Protein AF-A0A2U3JXY4-F1 (afdb_monomer)

Sequence (87 aa):
MRDVRTAWLSSNTAFRRAGVAAELAKEADLGLSLAHSRYQLGLGSIVELSQAQLQQTDAAICCVNAQPAANFPLTPPVELDDTTPFH

pLDDT: mean 83.93, std 17.93, range [45.28, 98.75]

Secondary structure (DSSP, 8-state):
-HHHHHHHHHHHHHHHHHHHHHHHHHHHHHHHHHHHHHHHTTSS-HHHHHHHHHHHHHHHHHHHHHPPPTTS--SPPP---------

Nearest PDB structures (foldseek):
  2wmz-assembly1_B  TM=8.459E-01  e=1.006E+00  Escherichia coli 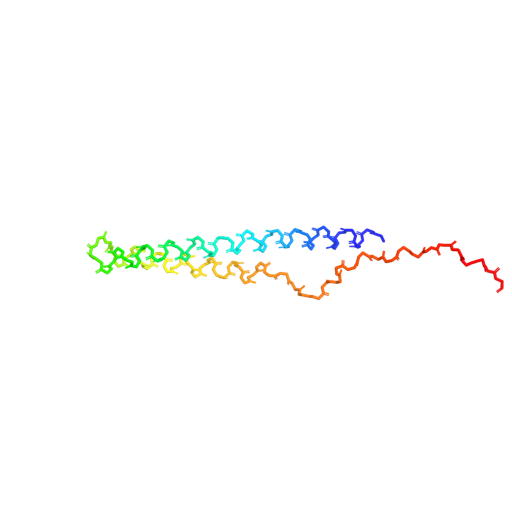K-12
  5c21-assembly1_A  TM=9.747E-01  e=2.252E+00  Escherichia coli
  5c21-assembly1_B  TM=9.722E-01  e=3.268E+00  Escherichia coli
  5c22-assembly3_C  TM=9.701E-01  e=5.712E+00  Escherichia coli
  5c22-assembly4_D  TM=9.567E-01  e=5.712E+00  Escherichia coli

Solvent-accessible surface area (backbone atoms only — not comparable to full-atom values): 4951 Å² total; per-residue (Å²): 117,70,66,62,55,53,50,51,54,51,50,55,51,33,52,53,47,23,55,52,26,46,52,47,27,52,52,25,47,53,50,28,51,51,34,47,54,29,37,77,72,69,75,40,50,73,66,55,33,52,51,28,51,48,47,27,51,53,25,46,52,48,23,63,73,29,54,66,75,90,81,65,79,87,66,74,79,79,79,80,76,92,76,76,79,92,126

Mean predicted aligned error: 9.89 Å

Foldseek 3Di:
DVVLVVVVVVVVVLVVQLVVLVVQLVVLVVLLVVQVVCVVVVNHDPVSNVVSVVSNVVSVVSNVVSDDDPPDDPDDPDPPDPPDDDD

Radius of gyration: 22.54 Å; Cα contacts (8 Å, |Δi|>4): 49; chains: 1; bounding box: 42×16×76 Å

Structure (mmCIF, N/CA/C/O backbone):
data_AF-A0A2U3JXY4-F1
#
_entry.id   AF-A0A2U3JXY4-F1
#
loop_
_atom_site.group_PDB
_atom_site.id
_atom_site.type_symbol
_atom_site.label_atom_id
_atom_site.label_alt_id
_atom_site.label_comp_id
_atom_site.label_asym_id
_atom_site.label_entity_id
_atom_site.label_seq_id
_atom_site.pdbx_PDB_ins_code
_atom_site.Cartn_x
_atom_site.Cartn_y
_atom_site.Cartn_z
_atom_site.occupancy
_atom_site.B_iso_or_equiv
_atom_site.auth_seq_id
_atom_site.auth_comp_id
_atom_site.auth_asym_id
_atom_site.auth_atom_id
_atom_site.pdbx_PDB_model_num
ATOM 1 N N . MET A 1 1 ? 23.882 -2.921 -34.960 1.00 62.41 1 MET A N 1
ATOM 2 C CA . MET A 1 1 ? 22.669 -3.776 -34.903 1.00 62.41 1 MET A CA 1
ATOM 3 C C . MET A 1 1 ? 22.381 -4.371 -33.513 1.00 62.41 1 MET A C 1
ATOM 5 O O . MET A 1 1 ? 21.258 -4.233 -33.045 1.00 62.41 1 MET A O 1
ATOM 9 N N . ARG A 1 2 ? 23.342 -5.028 -32.833 1.00 72.94 2 ARG A N 1
ATOM 10 C CA . ARG A 1 2 ? 23.133 -5.657 -31.504 1.00 72.94 2 ARG A CA 1
ATOM 11 C C . ARG A 1 2 ? 22.715 -4.668 -30.405 1.00 72.94 2 ARG A C 1
ATOM 13 O O . ARG A 1 2 ? 21.786 -4.974 -29.670 1.00 72.94 2 ARG A O 1
ATOM 20 N N . ASP A 1 3 ? 23.349 -3.499 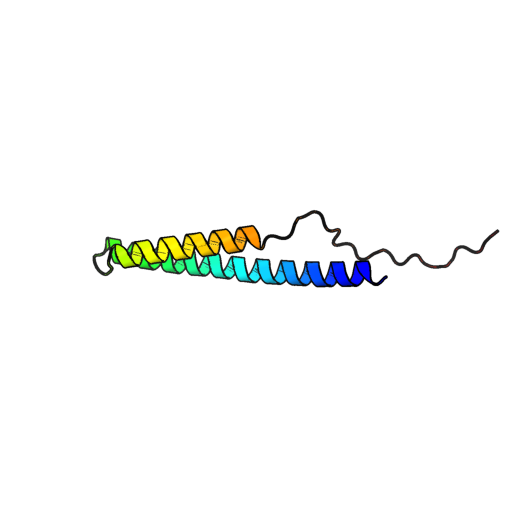-30.361 1.00 75.31 3 ASP A N 1
ATOM 21 C CA . ASP A 1 3 ? 23.140 -2.474 -29.325 1.00 75.31 3 ASP A CA 1
ATOM 22 C C . ASP A 1 3 ? 21.701 -1.916 -29.307 1.00 75.31 3 ASP A C 1
ATOM 24 O O . ASP A 1 3 ? 21.030 -1.882 -28.280 1.00 75.31 3 ASP A O 1
ATOM 28 N N . VAL A 1 4 ? 21.149 -1.621 -30.488 1.00 74.12 4 VAL A N 1
ATOM 29 C CA . VAL A 1 4 ? 19.766 -1.134 -30.639 1.00 74.12 4 VAL A CA 1
ATOM 30 C C . VAL A 1 4 ? 18.747 -2.180 -30.186 1.00 74.12 4 VAL A C 1
ATOM 32 O O . VAL A 1 4 ? 17.777 -1.856 -29.505 1.00 74.12 4 VAL A O 1
ATOM 35 N N . ARG A 1 5 ? 18.977 -3.458 -30.513 1.00 73.56 5 ARG A N 1
ATOM 36 C CA . ARG A 1 5 ? 18.093 -4.555 -30.094 1.00 73.56 5 ARG A CA 1
ATOM 37 C C . ARG A 1 5 ? 18.127 -4.749 -28.580 1.00 73.56 5 ARG A C 1
ATOM 39 O O . ARG A 1 5 ? 17.080 -4.948 -27.970 1.00 73.56 5 ARG A O 1
ATOM 46 N N . THR A 1 6 ? 19.309 -4.666 -27.970 1.00 80.38 6 THR A N 1
ATOM 47 C CA . THR A 1 6 ? 19.451 -4.732 -26.511 1.00 80.38 6 THR A CA 1
ATOM 48 C C . THR A 1 6 ? 18.829 -3.521 -25.824 1.00 80.38 6 THR A C 1
ATOM 50 O O . THR A 1 6 ? 18.146 -3.688 -24.815 1.00 80.38 6 THR A O 1
ATOM 53 N N . ALA A 1 7 ? 18.979 -2.328 -26.396 1.00 75.00 7 ALA A N 1
ATOM 54 C CA . ALA A 1 7 ? 18.380 -1.107 -25.880 1.00 75.00 7 ALA A CA 1
ATOM 55 C C . ALA A 1 7 ? 16.842 -1.143 -25.957 1.00 75.00 7 ALA A C 1
ATOM 57 O O . ALA A 1 7 ? 16.174 -0.828 -24.973 1.00 75.00 7 ALA A O 1
ATOM 58 N N . TRP A 1 8 ? 16.270 -1.632 -27.063 1.00 78.44 8 TRP A N 1
ATOM 59 C CA . TRP A 1 8 ? 14.821 -1.812 -27.213 1.00 78.44 8 TRP A CA 1
ATOM 60 C C . TRP A 1 8 ? 14.246 -2.833 -26.218 1.00 78.44 8 TRP A C 1
ATOM 62 O O . TRP A 1 8 ? 13.252 -2.552 -25.550 1.00 78.44 8 TRP A O 1
ATOM 72 N N . LEU A 1 9 ? 14.895 -3.993 -26.057 1.00 82.88 9 LEU A N 1
ATOM 73 C CA . LEU A 1 9 ? 14.476 -5.017 -25.087 1.00 82.88 9 LEU A CA 1
ATOM 74 C C . LEU A 1 9 ? 14.558 -4.511 -23.638 1.00 82.88 9 LEU A C 1
ATOM 76 O O . LEU A 1 9 ? 13.655 -4.769 -22.836 1.00 82.88 9 LEU A O 1
ATOM 80 N N . SER A 1 10 ? 15.621 -3.775 -23.305 1.00 82.12 10 SER A N 1
ATOM 81 C CA . SER A 1 10 ? 15.793 -3.150 -21.990 1.00 82.12 10 SER A CA 1
ATOM 82 C C . SER A 1 10 ? 14.697 -2.115 -21.719 1.00 82.12 10 SER A C 1
ATOM 84 O O . SER A 1 10 ? 14.052 -2.157 -20.672 1.00 82.12 10 SER A O 1
ATOM 86 N N . SER A 1 11 ? 14.407 -1.257 -22.701 1.00 79.88 11 SER A N 1
ATOM 87 C CA . SER A 1 11 ? 13.353 -0.243 -22.614 1.00 79.88 11 SER A CA 1
ATOM 88 C C . SER A 1 11 ? 11.965 -0.874 -22.445 1.00 79.88 11 SER A C 1
ATOM 90 O O . SER A 1 11 ? 11.236 -0.522 -21.519 1.00 79.88 11 SER A O 1
ATOM 92 N N . ASN A 1 12 ? 11.622 -1.894 -23.242 1.00 85.19 12 ASN A N 1
ATOM 93 C CA . ASN A 1 12 ? 10.362 -2.629 -23.090 1.00 85.19 12 ASN A CA 1
ATOM 94 C C . ASN A 1 12 ? 10.226 -3.263 -21.693 1.00 85.19 12 ASN A C 1
ATOM 96 O O . ASN A 1 12 ? 9.167 -3.194 -21.067 1.00 85.19 12 ASN A O 1
ATOM 100 N N . THR A 1 13 ? 11.316 -3.831 -21.171 1.00 87.19 13 THR A N 1
ATOM 101 C CA . THR A 1 13 ? 11.352 -4.396 -19.816 1.00 87.19 13 THR A CA 1
ATOM 102 C C . THR A 1 13 ? 11.153 -3.317 -18.749 1.00 87.19 13 THR A C 1
ATOM 104 O O . THR A 1 13 ? 10.413 -3.544 -17.791 1.00 87.19 13 THR A O 1
ATOM 107 N N . ALA A 1 14 ? 11.764 -2.142 -18.916 1.00 85.81 14 ALA A N 1
ATOM 108 C CA . ALA A 1 14 ? 11.598 -1.009 -18.009 1.00 85.81 14 ALA A CA 1
ATOM 109 C C . ALA A 1 14 ? 10.145 -0.509 -17.984 1.00 85.81 14 ALA A C 1
ATOM 111 O O . ALA A 1 14 ? 9.570 -0.391 -16.906 1.00 85.81 14 ALA A O 1
ATOM 112 N N . PHE A 1 15 ? 9.504 -0.333 -19.146 1.00 87.69 15 PHE A N 1
ATOM 113 C CA . PHE A 1 15 ? 8.087 0.048 -19.221 1.00 87.69 15 PHE A CA 1
ATOM 114 C C . PHE A 1 15 ? 7.163 -0.965 -18.538 1.00 87.69 15 PHE A C 1
ATOM 116 O O . PHE A 1 15 ? 6.245 -0.579 -17.816 1.00 87.69 15 PHE A O 1
ATOM 123 N N . ARG A 1 16 ? 7.418 -2.269 -18.706 1.00 91.00 16 ARG A N 1
ATOM 124 C CA . ARG A 1 16 ? 6.644 -3.312 -18.014 1.00 91.00 16 ARG A CA 1
ATOM 125 C C . ARG A 1 16 ? 6.802 -3.229 -16.496 1.00 91.00 16 ARG A C 1
ATOM 127 O O . ARG A 1 16 ? 5.810 -3.334 -15.782 1.00 91.00 16 ARG A O 1
ATOM 134 N N . ARG A 1 17 ? 8.027 -3.024 -16.001 1.00 91.62 17 ARG A N 1
ATOM 135 C CA . ARG A 1 17 ? 8.290 -2.841 -14.563 1.00 91.62 17 ARG A CA 1
ATOM 136 C C . ARG A 1 17 ? 7.602 -1.592 -14.018 1.00 91.62 17 ARG A C 1
ATOM 138 O O . ARG A 1 17 ? 7.001 -1.675 -12.954 1.00 91.62 17 ARG A O 1
ATOM 145 N N . ALA A 1 18 ? 7.631 -0.488 -14.762 1.00 92.25 18 ALA A N 1
ATOM 146 C CA . ALA A 1 18 ? 6.932 0.743 -14.402 1.00 92.25 18 ALA A CA 1
ATOM 147 C C . ALA A 1 18 ? 5.420 0.526 -14.268 1.00 92.25 18 ALA A C 1
ATOM 149 O O . ALA A 1 18 ? 4.829 0.945 -13.280 1.00 92.25 18 ALA A O 1
ATOM 150 N N . GLY A 1 19 ? 4.804 -0.190 -15.217 1.00 93.88 19 GLY A N 1
ATOM 151 C CA . GLY A 1 19 ? 3.379 -0.525 -15.152 1.00 93.88 19 GLY A CA 1
ATOM 152 C C . GLY A 1 19 ? 3.014 -1.358 -13.919 1.00 93.88 19 GLY A C 1
ATOM 153 O O . GLY A 1 19 ? 2.045 -1.051 -13.233 1.00 93.88 19 GLY A O 1
ATOM 154 N N . VAL A 1 20 ? 3.821 -2.371 -13.588 1.00 96.44 20 VAL A N 1
ATOM 155 C CA . VAL A 1 20 ? 3.606 -3.192 -12.382 1.00 96.44 20 VAL A CA 1
ATOM 156 C C . VAL A 1 20 ? 3.788 -2.373 -11.102 1.00 96.44 20 VAL A C 1
ATOM 158 O O . VAL A 1 20 ? 2.989 -2.501 -10.179 1.00 96.44 20 VAL A O 1
ATOM 161 N N . ALA A 1 21 ? 4.809 -1.516 -11.041 1.00 95.69 21 ALA A N 1
ATOM 162 C CA . ALA A 1 21 ? 5.055 -0.665 -9.880 1.00 95.69 21 ALA A CA 1
ATOM 163 C C . ALA A 1 21 ? 3.946 0.385 -9.682 1.00 95.69 21 ALA A C 1
ATOM 165 O O . ALA A 1 21 ? 3.594 0.698 -8.546 1.00 95.69 21 ALA A O 1
ATOM 166 N N . ALA A 1 22 ? 3.355 0.883 -10.772 1.00 96.44 22 ALA A N 1
ATOM 167 C CA . ALA A 1 22 ? 2.201 1.773 -10.715 1.00 96.44 22 ALA A CA 1
ATOM 168 C C . ALA A 1 22 ? 0.955 1.071 -10.149 1.00 96.44 22 ALA A C 1
ATOM 170 O O . ALA A 1 22 ? 0.290 1.637 -9.282 1.00 96.44 22 ALA A O 1
ATOM 171 N N . GLU A 1 23 ? 0.661 -0.165 -10.573 1.00 97.81 23 GLU A N 1
ATOM 172 C CA . GLU A 1 23 ? -0.470 -0.915 -10.004 1.00 97.81 23 GLU A CA 1
ATOM 173 C C . GLU A 1 23 ? -0.229 -1.250 -8.526 1.00 97.81 23 GLU A C 1
ATOM 175 O O . GLU A 1 23 ? -1.129 -1.093 -7.708 1.00 97.81 23 GLU A O 1
ATOM 180 N N . LEU A 1 24 ? 1.004 -1.609 -8.151 1.00 97.75 24 LEU A N 1
ATOM 181 C CA . LEU A 1 24 ? 1.365 -1.828 -6.747 1.00 97.75 24 LEU A CA 1
ATOM 182 C C . LEU A 1 24 ? 1.119 -0.577 -5.888 1.00 97.75 24 LEU A C 1
ATOM 184 O O . LEU A 1 24 ? 0.566 -0.685 -4.796 1.00 97.75 24 LEU A O 1
ATOM 188 N N . ALA A 1 25 ? 1.505 0.607 -6.375 1.00 97.94 25 ALA A N 1
ATOM 189 C CA . ALA A 1 25 ? 1.271 1.866 -5.668 1.00 97.94 25 ALA A CA 1
ATOM 190 C C . ALA A 1 25 ? -0.224 2.161 -5.483 1.00 97.94 25 ALA A C 1
ATOM 192 O O . ALA A 1 25 ? -0.634 2.618 -4.418 1.00 97.94 25 ALA A O 1
ATOM 193 N N . LYS A 1 26 ? -1.044 1.852 -6.490 1.00 98.31 26 LYS A N 1
ATOM 194 C CA . LYS A 1 26 ? -2.500 2.007 -6.429 1.00 98.31 26 LYS A CA 1
ATOM 195 C C . LYS A 1 26 ? -3.147 1.044 -5.429 1.00 98.31 26 LYS A C 1
ATOM 197 O O . LYS A 1 26 ? -4.000 1.461 -4.654 1.00 98.31 26 LYS A O 1
ATOM 202 N N . GLU A 1 27 ? -2.729 -0.219 -5.401 1.00 98.50 27 GLU A N 1
ATOM 203 C CA . GLU A 1 27 ? -3.228 -1.188 -4.414 1.00 98.50 27 GLU A CA 1
ATOM 204 C C . GLU A 1 27 ? -2.817 -0.811 -2.984 1.00 98.50 27 GLU A C 1
ATOM 206 O O . GLU A 1 27 ? -3.613 -0.922 -2.050 1.00 98.50 27 GLU A O 1
ATOM 211 N N . ALA A 1 28 ? -1.599 -0.294 -2.800 1.00 98.50 28 ALA A N 1
ATOM 212 C CA . ALA A 1 28 ? -1.153 0.201 -1.502 1.00 98.50 28 ALA A CA 1
ATOM 213 C C . ALA A 1 28 ? -1.970 1.423 -1.030 1.00 98.50 28 ALA A C 1
ATOM 215 O O . ALA A 1 28 ? -2.263 1.537 0.160 1.00 98.50 28 ALA A O 1
ATOM 216 N N . ASP A 1 29 ? -2.393 2.297 -1.948 1.00 98.56 29 ASP A N 1
ATOM 217 C CA . ASP A 1 29 ? -3.289 3.426 -1.655 1.00 98.56 29 ASP A CA 1
ATOM 218 C C . ASP A 1 29 ? -4.699 2.967 -1.235 1.00 98.56 29 ASP A C 1
ATOM 220 O O . ASP A 1 29 ? -5.269 3.473 -0.261 1.00 98.56 29 ASP A O 1
ATOM 224 N N . LEU A 1 30 ? -5.238 1.938 -1.899 1.00 98.62 30 LEU A N 1
ATOM 225 C CA . LEU A 1 30 ? -6.497 1.299 -1.502 1.00 98.62 30 LEU A CA 1
ATOM 226 C C . LEU A 1 30 ? -6.392 0.669 -0.105 1.00 98.62 30 LEU A C 1
ATOM 228 O O . LEU A 1 30 ? -7.262 0.886 0.743 1.00 98.62 30 LEU A O 1
ATOM 232 N N . GLY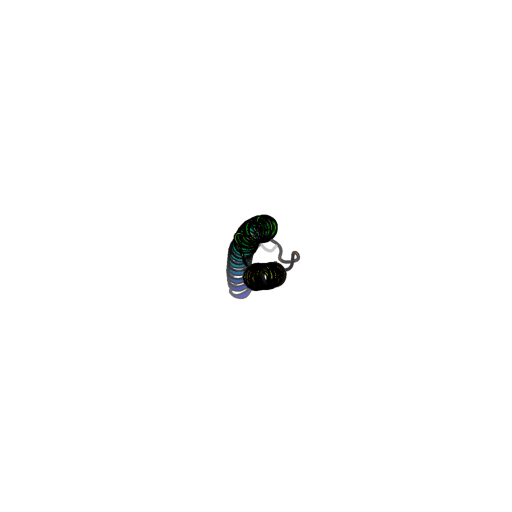 A 1 31 ? -5.312 -0.070 0.163 1.00 98.50 31 GLY A N 1
ATOM 233 C CA . GLY A 1 31 ? -5.046 -0.672 1.471 1.00 98.50 31 GLY A CA 1
ATOM 234 C C . GLY A 1 31 ? -4.916 0.371 2.584 1.00 98.50 31 GLY A C 1
ATOM 235 O O . GLY A 1 31 ? -5.522 0.223 3.648 1.00 98.50 31 GLY A O 1
ATOM 236 N N . LEU A 1 32 ? -4.198 1.466 2.319 1.00 98.75 32 LEU A N 1
ATOM 237 C CA . LEU A 1 32 ? -4.091 2.600 3.233 1.00 98.75 32 LEU A CA 1
ATOM 238 C C . LEU A 1 32 ? -5.453 3.241 3.505 1.00 98.75 32 LEU A C 1
ATOM 240 O O . LEU A 1 32 ? -5.786 3.493 4.663 1.00 98.75 32 LEU A O 1
ATOM 244 N N . SER A 1 33 ? -6.259 3.456 2.466 1.00 98.69 33 SER A N 1
ATOM 245 C CA . SER A 1 33 ? -7.602 4.024 2.601 1.00 98.69 33 SER A CA 1
ATOM 246 C C . SER A 1 33 ? -8.490 3.163 3.504 1.00 98.69 33 SER A C 1
ATOM 248 O O . SER A 1 33 ? -9.141 3.683 4.413 1.00 98.69 33 SER A O 1
ATOM 250 N N . LEU A 1 34 ? -8.460 1.838 3.329 1.00 98.50 34 LEU A N 1
ATOM 251 C CA . LEU A 1 34 ? -9.192 0.900 4.184 1.00 98.50 34 LEU A CA 1
ATOM 252 C C . LEU A 1 34 ? -8.698 0.931 5.636 1.00 98.50 34 LEU A C 1
ATOM 254 O O . LEU A 1 34 ? -9.511 1.042 6.558 1.00 98.50 34 LEU A O 1
ATOM 258 N N . ALA A 1 35 ? -7.382 0.862 5.856 1.00 98.69 35 ALA A N 1
ATOM 259 C CA . ALA A 1 35 ? -6.790 0.914 7.194 1.00 98.69 35 ALA A CA 1
ATOM 260 C C . ALA A 1 35 ? -7.133 2.229 7.911 1.00 98.69 35 ALA A C 1
ATOM 262 O O . ALA A 1 35 ? -7.485 2.231 9.093 1.00 98.69 35 ALA A O 1
ATOM 263 N N . HIS A 1 36 ? -7.108 3.343 7.179 1.00 98.62 36 HIS A N 1
ATOM 264 C CA . HIS A 1 36 ? -7.488 4.653 7.683 1.00 98.62 36 HIS A CA 1
ATOM 265 C C . HIS A 1 36 ? -8.965 4.703 8.096 1.00 98.62 36 HIS A C 1
ATOM 267 O O . HIS A 1 36 ? -9.265 5.108 9.220 1.00 98.62 36 HIS A O 1
ATOM 273 N N . SER A 1 37 ? -9.890 4.218 7.258 1.00 98.62 37 SER A N 1
ATOM 274 C CA . SER A 1 37 ? -11.311 4.127 7.623 1.00 98.62 37 SER A CA 1
ATOM 275 C C . SER A 1 37 ? -11.543 3.243 8.852 1.00 98.62 37 SER A C 1
ATOM 277 O O . SER A 1 37 ? -12.303 3.614 9.745 1.00 98.62 37 SER A O 1
ATOM 279 N N . ARG A 1 38 ? -10.862 2.094 8.949 1.00 98.56 38 ARG A N 1
ATOM 280 C CA . ARG A 1 38 ? -10.961 1.208 10.121 1.00 98.56 38 ARG A CA 1
ATOM 281 C C . ARG A 1 38 ? -10.455 1.880 11.394 1.00 98.56 38 ARG A C 1
ATOM 283 O O . ARG A 1 38 ? -11.111 1.764 12.426 1.00 98.56 38 ARG A O 1
ATOM 290 N N . TYR A 1 39 ? -9.331 2.592 11.322 1.00 98.62 39 TYR A N 1
ATOM 291 C CA . TYR A 1 39 ? -8.784 3.345 12.451 1.00 98.62 39 TYR A CA 1
ATOM 292 C C . TYR A 1 39 ? -9.755 4.433 12.931 1.00 98.62 39 TYR A C 1
ATOM 294 O O . TYR A 1 39 ? -10.039 4.513 14.124 1.00 98.62 39 TYR A O 1
ATOM 302 N N . GLN A 1 40 ? -10.339 5.212 12.011 1.00 98.31 40 GLN A N 1
ATOM 303 C CA . GLN A 1 40 ? -11.319 6.255 12.346 1.00 98.31 40 GLN A CA 1
ATOM 304 C C . GLN A 1 40 ? -12.580 5.709 13.030 1.00 98.31 40 GLN A C 1
ATOM 306 O O . GLN A 1 40 ? -13.146 6.371 13.895 1.00 98.31 40 GLN A O 1
ATOM 311 N N . LEU A 1 41 ? -13.010 4.500 12.660 1.00 98.31 41 LEU A N 1
ATOM 312 C CA . LEU A 1 41 ? -14.167 3.826 13.256 1.00 98.31 41 LEU A CA 1
ATOM 313 C C . LEU A 1 41 ? -13.829 3.055 14.546 1.00 98.31 41 LEU A C 1
ATOM 315 O O . LEU A 1 41 ? -14.719 2.447 15.135 1.00 98.31 41 LEU A O 1
ATOM 319 N N . GLY A 1 42 ? -12.561 3.027 14.977 1.00 97.94 42 GLY A N 1
ATOM 320 C CA . GLY A 1 42 ? -12.109 2.221 16.118 1.00 97.94 42 GLY A CA 1
ATOM 321 C C . GLY A 1 42 ? -12.099 0.705 15.861 1.00 97.94 42 GLY A C 1
ATOM 322 O O . GLY A 1 42 ? -11.998 -0.080 16.798 1.00 97.94 42 GLY A O 1
ATOM 323 N N . LEU A 1 43 ? -12.198 0.285 14.595 1.00 98.06 43 LEU A N 1
ATOM 324 C CA . LEU A 1 43 ? -12.196 -1.115 14.139 1.00 98.06 43 LEU A CA 1
ATOM 325 C C . LEU A 1 43 ? -10.790 -1.613 13.739 1.00 98.06 43 LEU A C 1
ATOM 327 O O . LEU A 1 43 ? -10.622 -2.756 13.301 1.00 98.06 43 LEU A O 1
ATOM 331 N N . GLY A 1 44 ? -9.788 -0.737 13.824 1.00 96.00 44 GLY A N 1
ATOM 332 C CA . GLY A 1 44 ? -8.389 -0.991 13.488 1.00 96.00 44 GLY A CA 1
ATOM 333 C C . GLY A 1 44 ? -7.450 -0.264 14.448 1.00 96.00 44 GLY A C 1
ATOM 334 O O . GLY A 1 44 ? -7.848 0.673 15.140 1.00 96.00 44 GLY A O 1
ATOM 335 N N . SER A 1 45 ? -6.197 -0.711 14.507 1.00 98.19 45 SER A N 1
ATOM 336 C CA . SER A 1 45 ? -5.192 -0.132 15.407 1.00 98.19 45 SER A CA 1
ATOM 337 C C . SER A 1 45 ? -4.352 0.943 14.716 1.00 98.19 45 SER A C 1
ATOM 339 O O . SER A 1 45 ? -4.180 0.920 13.497 1.00 98.19 45 SER A O 1
ATOM 341 N N . ILE A 1 46 ? -3.749 1.846 15.499 1.00 98.06 46 ILE A N 1
ATOM 342 C CA . ILE A 1 46 ? -2.761 2.801 14.969 1.00 98.06 46 ILE A CA 1
ATOM 343 C C . ILE A 1 46 ? -1.573 2.087 14.308 1.00 98.06 46 ILE A C 1
ATOM 345 O O . ILE A 1 46 ? -1.038 2.577 13.323 1.00 98.06 46 ILE A O 1
ATOM 349 N N . VAL A 1 47 ? -1.196 0.901 14.798 1.00 98.44 47 VAL A N 1
ATOM 350 C CA . VAL A 1 47 ? -0.099 0.104 14.229 1.00 98.44 47 VAL A CA 1
ATOM 351 C C . VAL A 1 47 ? -0.443 -0.380 12.820 1.00 98.44 47 VAL A C 1
ATOM 353 O O . VAL A 1 47 ? 0.401 -0.293 11.935 1.00 98.44 47 VAL A O 1
ATOM 356 N N . GLU A 1 48 ? -1.676 -0.840 12.592 1.00 98.00 48 GLU A N 1
ATOM 357 C CA . GLU A 1 48 ? -2.157 -1.246 11.262 1.00 98.00 48 GLU A CA 1
ATOM 358 C C . GLU A 1 48 ? -2.151 -0.061 10.286 1.00 98.00 48 GLU A C 1
ATOM 360 O O . GLU A 1 48 ? -1.661 -0.186 9.165 1.00 98.00 48 GLU A O 1
ATOM 365 N N . LEU A 1 49 ? -2.615 1.113 10.733 1.00 98.62 49 LEU A N 1
ATOM 366 C CA . LEU A 1 49 ? -2.539 2.341 9.939 1.00 98.62 49 LEU A CA 1
ATOM 367 C C . LEU A 1 49 ? -1.085 2.699 9.597 1.00 98.62 49 LEU A C 1
ATOM 369 O O . LEU A 1 49 ? -0.778 2.9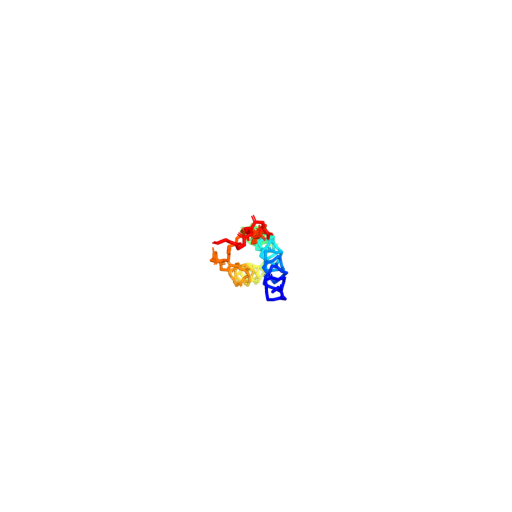54 8.434 1.00 98.62 49 LEU A O 1
ATOM 373 N N . SER A 1 50 ? -0.177 2.679 10.576 1.00 98.62 50 SER A N 1
ATOM 374 C CA . SER A 1 50 ? 1.242 2.971 10.342 1.00 98.62 50 SER A CA 1
ATOM 375 C C . SER A 1 50 ? 1.899 1.965 9.394 1.00 98.62 50 SER A C 1
ATOM 377 O O . SER A 1 50 ? 2.703 2.355 8.552 1.00 98.62 50 SER A O 1
ATOM 379 N N . GLN A 1 51 ? 1.542 0.683 9.471 1.00 98.62 51 GLN A N 1
ATOM 380 C CA . GLN A 1 51 ? 2.030 -0.331 8.533 1.00 98.62 51 GLN A CA 1
ATOM 381 C C . GLN A 1 51 ? 1.537 -0.069 7.107 1.00 98.62 51 GLN A C 1
ATOM 383 O O . GLN A 1 51 ? 2.330 -0.151 6.170 1.00 98.62 51 GLN A O 1
ATOM 388 N N . ALA A 1 52 ? 0.266 0.303 6.936 1.00 98.62 52 ALA A N 1
ATOM 389 C CA . ALA A 1 52 ? -0.276 0.643 5.624 1.00 98.62 52 ALA A CA 1
ATOM 390 C C . ALA A 1 52 ? 0.370 1.915 5.040 1.00 98.62 52 ALA A C 1
ATOM 392 O O . ALA A 1 52 ? 0.661 1.969 3.847 1.00 98.62 52 ALA A O 1
ATOM 393 N N . GLN A 1 53 ? 0.671 2.914 5.878 1.00 98.56 53 GLN A N 1
ATOM 394 C CA . GLN A 1 53 ? 1.401 4.123 5.469 1.00 98.56 53 GLN A CA 1
ATOM 395 C C . GLN A 1 53 ? 2.820 3.802 4.977 1.00 98.56 53 GLN A C 1
ATOM 397 O O . GLN A 1 53 ? 3.258 4.339 3.958 1.00 98.56 53 GLN A O 1
ATOM 402 N N . LEU A 1 54 ? 3.530 2.906 5.670 1.00 98.62 54 LEU A N 1
ATOM 403 C CA . LEU A 1 54 ? 4.856 2.450 5.245 1.00 98.62 54 LEU A CA 1
ATOM 404 C C . LEU A 1 54 ? 4.786 1.697 3.911 1.00 98.62 54 LEU A C 1
ATOM 406 O O . LEU A 1 54 ? 5.542 2.015 2.999 1.00 98.62 54 LEU A O 1
ATOM 410 N N . GLN A 1 55 ? 3.830 0.776 3.757 1.00 98.19 55 GLN A N 1
ATOM 411 C CA . GLN A 1 55 ? 3.635 0.039 2.503 1.00 98.19 55 GLN A CA 1
ATOM 412 C C . GLN A 1 55 ? 3.318 0.967 1.323 1.00 98.19 55 GLN A C 1
ATOM 414 O O . GLN A 1 55 ? 3.864 0.785 0.235 1.00 98.19 55 GLN A O 1
ATOM 419 N N . GLN A 1 56 ? 2.478 1.985 1.534 1.00 98.50 56 GLN A N 1
ATOM 420 C CA . GLN A 1 56 ? 2.184 2.997 0.519 1.00 98.50 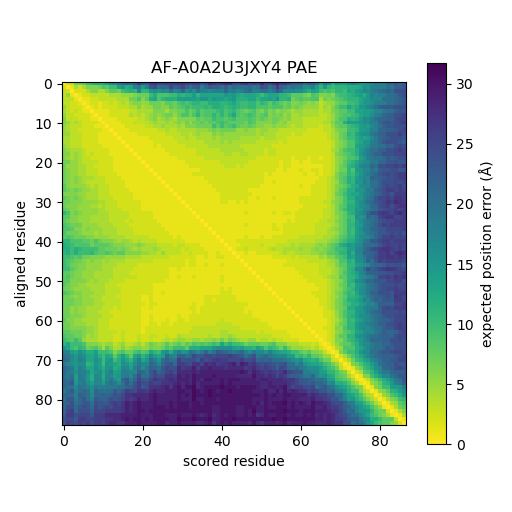56 GLN A CA 1
ATOM 421 C C . GLN A 1 56 ? 3.434 3.804 0.149 1.00 98.50 56 GLN A C 1
ATOM 423 O O . GLN A 1 56 ? 3.686 4.033 -1.036 1.00 98.50 56 GLN A O 1
ATOM 428 N N . THR A 1 57 ? 4.255 4.163 1.137 1.00 98.19 57 THR A N 1
ATOM 429 C CA . THR A 1 57 ? 5.511 4.892 0.910 1.00 98.19 57 THR A CA 1
ATOM 430 C C . THR A 1 57 ? 6.500 4.054 0.098 1.00 98.19 57 THR A C 1
ATOM 432 O O . THR A 1 57 ? 7.047 4.533 -0.897 1.00 98.19 57 THR A O 1
ATOM 435 N N . ASP A 1 58 ? 6.690 2.786 0.464 1.00 98.00 58 ASP A N 1
ATOM 436 C CA . ASP A 1 58 ? 7.585 1.866 -0.243 1.00 98.00 58 ASP A CA 1
ATOM 437 C C . ASP A 1 58 ? 7.126 1.629 -1.688 1.00 98.00 58 ASP A C 1
ATOM 439 O O . ASP A 1 58 ? 7.937 1.638 -2.621 1.00 98.00 58 ASP A O 1
ATOM 443 N N . ALA A 1 59 ? 5.817 1.473 -1.902 1.00 97.25 59 ALA A N 1
ATOM 444 C CA . ALA A 1 59 ? 5.248 1.312 -3.233 1.00 97.25 59 ALA A CA 1
ATOM 445 C C . ALA A 1 59 ? 5.417 2.578 -4.092 1.00 97.25 59 ALA A C 1
ATOM 447 O O . ALA A 1 59 ? 5.771 2.481 -5.270 1.00 97.25 59 ALA A O 1
ATOM 448 N N . ALA A 1 60 ? 5.242 3.769 -3.509 1.00 96.19 60 ALA A N 1
ATOM 449 C CA . ALA A 1 60 ? 5.483 5.035 -4.196 1.00 96.19 60 ALA A CA 1
ATOM 450 C C . ALA A 1 60 ? 6.958 5.190 -4.604 1.00 96.19 60 ALA A C 1
ATOM 4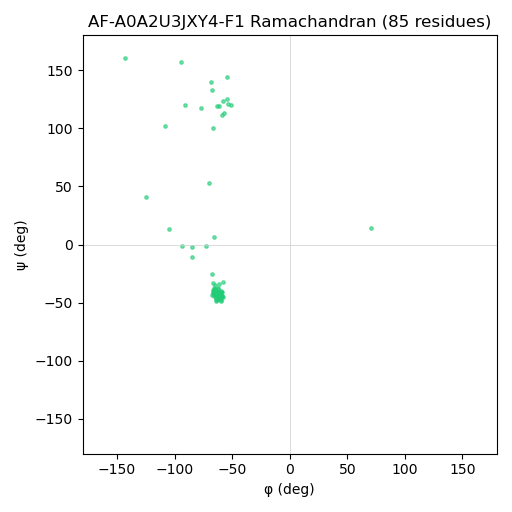52 O O . ALA A 1 60 ? 7.247 5.545 -5.749 1.00 96.19 60 ALA A O 1
ATOM 453 N N . ILE A 1 61 ? 7.896 4.849 -3.713 1.00 96.38 61 ILE A N 1
ATOM 454 C CA . ILE A 1 61 ? 9.336 4.835 -4.013 1.00 96.38 61 ILE A CA 1
ATOM 455 C C . ILE A 1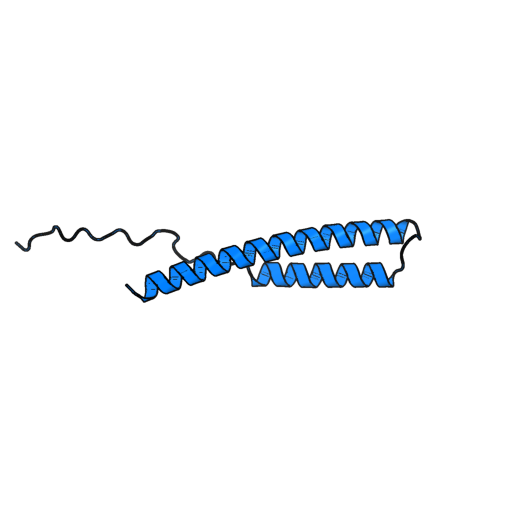 61 ? 9.640 3.846 -5.144 1.00 96.38 61 ILE A C 1
ATOM 457 O O . ILE A 1 61 ? 10.363 4.181 -6.084 1.00 96.38 61 ILE A O 1
ATOM 461 N N . CYS A 1 62 ? 9.071 2.639 -5.093 1.00 92.56 62 CYS A N 1
ATOM 462 C CA . CYS A 1 62 ? 9.226 1.639 -6.148 1.00 92.56 62 CYS A CA 1
ATOM 463 C C . CYS A 1 62 ? 8.734 2.163 -7.505 1.00 92.56 62 CYS A C 1
ATOM 465 O O . CYS A 1 62 ? 9.441 2.035 -8.505 1.00 92.56 62 CYS A O 1
ATOM 467 N N . CYS A 1 63 ? 7.563 2.804 -7.528 1.00 92.62 63 CYS A N 1
ATOM 468 C CA . CYS A 1 63 ? 6.993 3.404 -8.729 1.00 92.62 63 CYS A CA 1
ATOM 469 C C . CYS A 1 63 ? 7.910 4.482 -9.314 1.00 92.62 63 CYS A C 1
ATOM 471 O O . CYS A 1 63 ? 8.237 4.414 -10.497 1.00 92.62 63 CYS A O 1
ATOM 473 N N . VAL A 1 64 ? 8.399 5.417 -8.493 1.00 91.56 64 VAL A N 1
ATOM 474 C CA . VAL A 1 64 ? 9.335 6.468 -8.931 1.00 91.56 64 VAL A CA 1
ATOM 475 C C . VAL A 1 64 ? 10.626 5.868 -9.491 1.00 91.56 64 VAL A C 1
ATOM 477 O O . VAL A 1 64 ? 11.059 6.250 -10.574 1.00 91.56 64 VAL A O 1
ATOM 480 N N . ASN A 1 65 ? 11.205 4.877 -8.812 1.00 89.75 65 ASN A N 1
ATOM 481 C CA . ASN A 1 65 ? 12.439 4.222 -9.256 1.00 89.75 65 ASN A CA 1
ATOM 482 C C . ASN A 1 65 ? 12.269 3.404 -10.546 1.00 89.75 65 ASN A C 1
ATOM 484 O O . ASN A 1 65 ? 13.243 3.167 -11.260 1.00 89.75 65 ASN A O 1
ATOM 488 N N . ALA A 1 66 ? 11.052 2.942 -10.841 1.00 88.25 66 ALA A N 1
ATOM 489 C CA . ALA A 1 66 ? 10.753 2.167 -12.038 1.00 88.25 66 ALA A CA 1
ATOM 490 C C . ALA A 1 66 ? 10.461 3.038 -13.272 1.00 88.25 66 ALA A C 1
ATOM 492 O O . ALA A 1 66 ? 10.397 2.494 -14.376 1.00 88.25 66 ALA A O 1
ATOM 493 N N . GLN A 1 67 ? 10.289 4.358 -13.119 1.00 82.31 67 GLN A N 1
ATOM 494 C CA . GLN A 1 67 ? 9.990 5.255 -14.237 1.00 82.31 67 GLN A CA 1
ATOM 495 C C . GLN A 1 67 ? 11.153 5.274 -15.243 1.00 82.31 67 GLN A C 1
ATOM 497 O O . GLN A 1 67 ? 12.273 5.657 -14.892 1.00 82.31 67 GLN A O 1
ATOM 502 N N . PRO A 1 68 ? 10.929 4.867 -16.506 1.00 75.38 68 PRO A N 1
ATOM 503 C CA . PRO A 1 68 ? 11.974 4.917 -17.515 1.00 75.38 68 PRO A CA 1
ATOM 504 C C . PRO A 1 68 ? 12.318 6.373 -17.850 1.00 75.38 68 PRO A C 1
ATOM 506 O O . PRO A 1 68 ? 11.433 7.219 -17.985 1.00 75.38 68 PRO A O 1
ATOM 509 N N . ALA A 1 69 ? 13.610 6.663 -18.033 1.00 66.88 69 ALA A N 1
ATOM 510 C CA . ALA A 1 69 ? 14.056 7.967 -18.511 1.00 66.88 69 ALA A CA 1
ATOM 511 C C . ALA A 1 69 ? 13.412 8.269 -19.876 1.00 66.88 69 ALA A C 1
ATOM 513 O O . ALA A 1 69 ? 13.581 7.509 -20.831 1.00 66.88 69 ALA A O 1
ATOM 514 N N . ALA A 1 70 ? 12.706 9.396 -19.981 1.00 59.25 70 ALA A N 1
ATOM 515 C CA . ALA A 1 70 ? 11.915 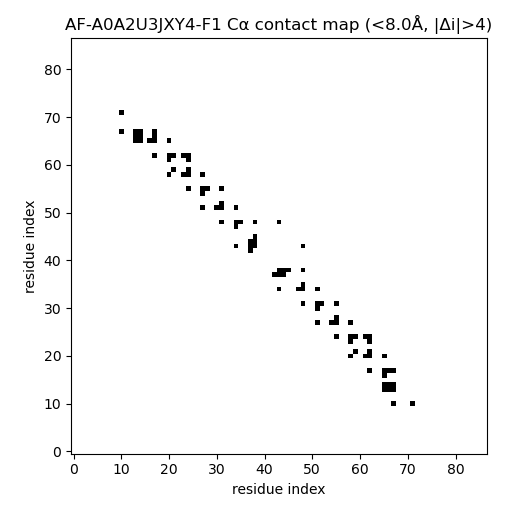9.796 -21.151 1.00 59.25 70 ALA A CA 1
ATOM 516 C C . ALA A 1 70 ? 12.734 10.091 -22.434 1.00 59.25 70 ALA A C 1
ATOM 518 O O . ALA A 1 70 ? 12.178 10.554 -23.424 1.00 59.25 70 ALA A O 1
ATOM 519 N N . ASN A 1 71 ? 14.046 9.835 -22.436 1.00 54.75 71 ASN A N 1
ATOM 520 C CA . ASN A 1 71 ? 14.974 10.241 -23.494 1.00 54.75 71 ASN A CA 1
ATOM 521 C C . ASN A 1 71 ? 15.423 9.093 -24.421 1.00 54.75 71 ASN A C 1
ATOM 523 O O . ASN A 1 71 ? 16.397 9.247 -25.155 1.00 54.75 71 ASN A O 1
ATOM 527 N N . PHE A 1 72 ? 14.762 7.930 -24.395 1.00 58.59 72 PHE A N 1
ATOM 528 C CA . PHE A 1 72 ? 15.033 6.881 -25.382 1.00 58.59 72 PHE A CA 1
ATOM 529 C C . PHE A 1 72 ? 14.091 7.047 -26.584 1.00 58.59 72 PHE A C 1
ATOM 531 O O . PHE A 1 72 ? 12.874 6.992 -26.394 1.00 58.59 72 PHE A O 1
ATOM 538 N N . PRO A 1 73 ? 14.602 7.257 -27.811 1.00 51.62 73 PRO A N 1
ATOM 539 C CA . PRO A 1 73 ? 13.745 7.400 -28.979 1.00 51.62 73 PRO A CA 1
ATOM 540 C C . PRO A 1 73 ? 12.930 6.115 -29.182 1.00 51.62 73 PRO A C 1
ATOM 542 O O . PRO A 1 73 ? 13.479 5.036 -29.389 1.00 51.62 73 PRO A O 1
ATOM 545 N N . LEU A 1 74 ? 11.600 6.238 -29.122 1.00 59.94 74 LEU A N 1
ATOM 546 C CA . LEU A 1 74 ? 10.648 5.160 -29.428 1.00 59.94 74 LEU A CA 1
ATOM 547 C C . LEU A 1 74 ? 10.559 4.866 -30.935 1.00 59.94 74 LEU A C 1
ATOM 549 O O . LEU A 1 74 ? 9.820 3.975 -31.350 1.00 59.94 74 LEU A O 1
ATOM 553 N N . THR A 1 75 ? 11.295 5.607 -31.762 1.00 58.84 75 THR A N 1
ATOM 554 C CA . THR A 1 75 ? 11.376 5.360 -33.196 1.00 58.84 75 THR A CA 1
ATOM 555 C C . THR A 1 75 ? 12.301 4.166 -33.445 1.00 58.84 75 THR A C 1
ATOM 557 O O . THR A 1 75 ? 13.492 4.266 -33.125 1.00 58.84 75 THR A O 1
ATOM 560 N N . PRO A 1 76 ? 11.818 3.045 -34.020 1.00 55.47 76 PRO A N 1
ATOM 561 C CA . PRO A 1 76 ? 12.732 2.071 -34.606 1.00 55.47 76 PRO A CA 1
ATOM 562 C C . PRO A 1 76 ? 13.621 2.801 -35.629 1.00 55.47 76 PRO A C 1
ATOM 564 O O . PRO A 1 76 ? 13.140 3.744 -36.266 1.00 55.47 76 PRO A O 1
ATOM 567 N N . PRO A 1 77 ? 14.910 2.439 -35.768 1.00 52.34 77 PRO A N 1
ATOM 568 C CA . PRO A 1 77 ? 15.750 3.041 -36.794 1.00 52.34 77 PRO A CA 1
ATOM 569 C C . PRO A 1 77 ? 15.055 2.860 -38.144 1.00 52.34 77 PRO A C 1
ATOM 571 O O . PRO A 1 77 ? 14.684 1.743 -38.498 1.00 52.34 77 PRO A O 1
ATOM 574 N N . VAL A 1 78 ? 14.842 3.969 -38.854 1.00 57.66 78 VAL A N 1
ATOM 575 C CA . VAL A 1 78 ? 14.463 3.958 -40.268 1.00 57.66 78 VAL A CA 1
ATOM 576 C C . VAL A 1 78 ? 15.473 3.064 -40.979 1.00 57.66 78 VAL A C 1
ATOM 578 O O . VAL A 1 78 ? 16.679 3.302 -40.883 1.00 57.66 78 VAL A O 1
ATOM 581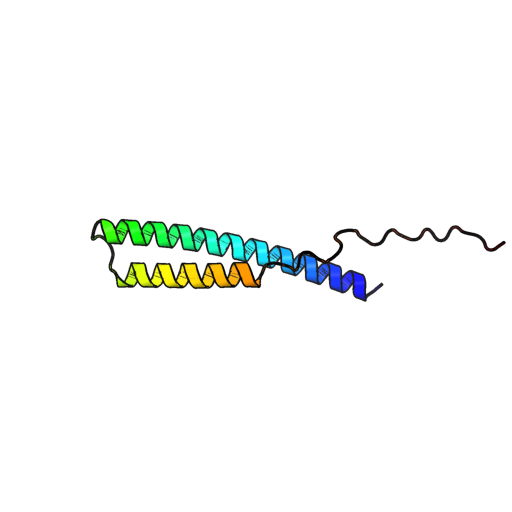 N N . GLU A 1 79 ? 14.986 1.996 -41.603 1.00 51.69 79 GLU A N 1
ATOM 582 C CA . GLU A 1 79 ? 15.792 1.121 -42.444 1.00 51.69 79 GLU A CA 1
ATOM 583 C C . GLU A 1 79 ? 16.372 2.000 -43.556 1.00 51.69 79 GLU A C 1
ATOM 585 O O . GLU A 1 79 ? 15.625 2.582 -44.343 1.00 51.69 79 GLU A O 1
ATOM 590 N N . LEU A 1 80 ? 17.692 2.212 -43.538 1.00 52.78 80 LEU A N 1
ATOM 591 C CA . LEU A 1 80 ? 18.383 2.855 -44.647 1.00 52.78 80 LEU A CA 1
ATOM 592 C C . LEU A 1 80 ? 18.265 1.883 -45.819 1.00 52.78 80 LEU A C 1
ATOM 594 O O . LEU A 1 80 ? 18.951 0.867 -45.845 1.00 52.78 80 LEU A O 1
ATOM 598 N N . ASP A 1 81 ? 17.323 2.162 -46.714 1.00 48.56 81 ASP A N 1
ATOM 599 C CA . ASP A 1 81 ? 17.191 1.493 -48.000 1.00 48.56 81 ASP A CA 1
ATOM 600 C C . ASP A 1 81 ? 18.518 1.658 -48.759 1.00 48.56 81 ASP A C 1
ATOM 602 O O . ASP A 1 81 ? 18.925 2.778 -49.085 1.00 48.56 81 ASP A O 1
ATOM 606 N N . ASP A 1 82 ? 19.229 0.548 -48.972 1.00 52.78 82 ASP A N 1
ATOM 607 C CA . ASP A 1 82 ? 20.500 0.447 -49.701 1.00 52.78 82 ASP A CA 1
ATOM 608 C C . ASP A 1 82 ? 20.289 0.676 -51.221 1.00 52.78 82 ASP A C 1
ATOM 610 O O . ASP A 1 82 ? 20.688 -0.136 -52.057 1.00 52.78 82 ASP A O 1
ATOM 614 N N . THR A 1 83 ? 19.645 1.778 -51.622 1.00 51.31 83 THR A N 1
ATOM 615 C CA . THR A 1 83 ? 19.341 2.084 -53.035 1.00 51.31 83 THR A CA 1
ATOM 616 C C . THR A 1 83 ? 19.858 3.444 -53.494 1.00 51.31 83 THR A C 1
ATOM 618 O O . THR A 1 83 ? 19.192 4.148 -54.255 1.00 51.31 83 THR A O 1
ATOM 621 N N . THR A 1 84 ? 21.065 3.835 -53.092 1.00 46.91 84 THR A N 1
ATOM 622 C CA . THR A 1 84 ? 21.812 4.871 -53.819 1.00 46.91 84 THR A CA 1
ATOM 623 C C . THR A 1 84 ? 22.989 4.224 -54.547 1.00 46.91 84 THR A C 1
ATOM 625 O O . THR A 1 84 ? 23.996 3.887 -53.923 1.00 46.91 84 THR A O 1
ATOM 628 N N . PRO A 1 85 ? 22.890 3.994 -55.873 1.00 45.28 85 PRO A N 1
ATOM 629 C CA . PRO A 1 85 ? 24.045 3.554 -56.633 1.00 45.28 85 PRO A CA 1
ATOM 630 C C . PRO A 1 85 ? 25.060 4.697 -56.659 1.00 45.28 85 PRO A C 1
ATOM 632 O O . PRO A 1 85 ? 24.709 5.850 -56.911 1.00 45.28 85 PRO A O 1
ATOM 635 N N . PHE A 1 86 ? 26.320 4.363 -56.386 1.00 48.09 86 PHE A N 1
ATOM 636 C CA . PHE A 1 86 ? 27.446 5.256 -56.620 1.00 48.09 86 PHE A CA 1
ATOM 637 C C . PHE A 1 86 ? 27.414 5.740 -58.075 1.00 48.09 86 PHE A C 1
ATOM 639 O O . PHE A 1 86 ? 27.485 4.921 -58.994 1.00 48.09 86 PHE A O 1
ATOM 646 N N . HIS A 1 87 ? 27.339 7.055 -58.267 1.00 47.12 87 HIS A N 1
ATOM 647 C CA . HIS A 1 87 ? 27.767 7.717 -59.492 1.00 47.12 87 HIS A CA 1
ATOM 648 C C . HIS A 1 87 ? 28.593 8.950 -59.149 1.00 47.12 87 HIS A C 1
ATOM 650 O O . HIS A 1 87 ? 28.180 9.696 -58.232 1.00 47.12 87 HIS A O 1
#

Organism: NCBI:txid2042962